Protein AF-A0A6I3GUX5-F1 (afdb_monomer_lite)

pLDDT: mean 82.72, std 12.63, range [51.16, 96.06]

Structure (mmCIF, N/CA/C/O backbone):
data_AF-A0A6I3GUX5-F1
#
_entry.id   AF-A0A6I3GUX5-F1
#
loop_
_atom_site.group_PDB
_atom_site.id
_atom_site.type_symbol
_atom_site.label_atom_id
_atom_site.label_alt_id
_atom_site.label_comp_id
_atom_site.label_asym_id
_atom_site.label_entity_id
_atom_site.label_seq_id
_atom_site.pdbx_PDB_ins_code
_atom_site.Cartn_x
_atom_site.Cartn_y
_atom_site.Cartn_z
_atom_site.occupancy
_atom_site.B_iso_or_equiv
_atom_site.auth_seq_id
_atom_site.auth_comp_id
_atom_site.auth_asym_id
_atom_site.auth_atom_id
_atom_site.pdbx_PDB_model_num
ATOM 1 N N . MET A 1 1 ? 6.202 -10.682 -1.622 1.00 58.91 1 MET A N 1
ATOM 2 C CA . MET A 1 1 ? 6.926 -9.450 -2.022 1.00 58.91 1 MET A CA 1
ATOM 3 C C . MET A 1 1 ? 8.313 -9.731 -2.604 1.00 58.91 1 MET A C 1
ATOM 5 O O . MET A 1 1 ? 8.591 -9.225 -3.677 1.00 58.91 1 MET A O 1
ATOM 9 N N . VAL A 1 2 ? 9.153 -10.583 -1.995 1.00 69.12 2 VAL A N 1
ATOM 10 C CA . VAL A 1 2 ? 10.513 -10.893 -2.505 1.00 69.12 2 VAL A CA 1
ATOM 11 C C . VAL A 1 2 ? 10.530 -11.467 -3.938 1.00 69.12 2 VAL A C 1
ATOM 13 O O . VAL A 1 2 ? 11.385 -11.113 -4.742 1.00 69.12 2 VAL A O 1
ATOM 16 N N . TRP A 1 3 ? 9.545 -12.295 -4.297 1.00 70.94 3 TRP A N 1
ATOM 17 C CA . TRP A 1 3 ? 9.431 -12.903 -5.631 1.00 70.94 3 TRP A CA 1
ATOM 18 C C . TRP A 1 3 ? 9.281 -11.888 -6.780 1.00 70.94 3 TRP A C 1
ATOM 20 O O . TRP A 1 3 ? 9.813 -12.122 -7.861 1.00 70.94 3 TRP A O 1
ATOM 30 N N . ILE A 1 4 ? 8.651 -10.729 -6.545 1.00 77.44 4 ILE A N 1
ATOM 31 C CA . ILE A 1 4 ? 8.514 -9.674 -7.566 1.00 77.44 4 ILE A CA 1
ATOM 32 C C . ILE A 1 4 ? 9.884 -9.154 -8.005 1.00 77.44 4 ILE A C 1
ATOM 34 O O . ILE A 1 4 ? 10.102 -8.952 -9.196 1.00 77.44 4 ILE A O 1
ATOM 38 N N . TYR A 1 5 ? 10.832 -9.007 -7.076 1.00 76.06 5 TYR A N 1
ATOM 39 C CA . TYR A 1 5 ? 12.184 -8.570 -7.420 1.00 76.06 5 TYR A CA 1
ATOM 40 C C . TYR A 1 5 ? 12.900 -9.594 -8.299 1.00 76.06 5 TYR A C 1
ATOM 42 O O . TYR A 1 5 ? 13.541 -9.209 -9.271 1.00 76.06 5 TYR A O 1
ATOM 50 N N . PHE A 1 6 ? 12.734 -10.889 -8.018 1.00 81.50 6 PHE A N 1
ATOM 51 C CA . PHE A 1 6 ? 13.290 -11.951 -8.857 1.00 81.50 6 PHE A CA 1
ATOM 52 C C . PHE A 1 6 ? 12.669 -11.973 -10.258 1.00 81.50 6 PHE A C 1
ATOM 54 O O . PHE A 1 6 ? 13.396 -12.140 -11.234 1.00 81.50 6 PHE A O 1
ATOM 61 N N . VAL A 1 7 ? 11.356 -11.749 -10.378 1.00 82.31 7 VAL A N 1
ATOM 62 C CA . VAL A 1 7 ? 10.666 -11.674 -11.677 1.00 82.31 7 VAL A CA 1
ATOM 63 C C . VAL A 1 7 ? 11.137 -10.466 -12.483 1.00 82.31 7 VAL A C 1
ATOM 65 O O . VAL A 1 7 ? 11.490 -10.609 -13.652 1.00 82.31 7 VAL A O 1
ATOM 68 N N . VAL A 1 8 ? 11.204 -9.285 -11.863 1.00 81.62 8 VAL A N 1
ATOM 69 C CA . VAL A 1 8 ? 11.698 -8.066 -12.521 1.00 81.62 8 VAL A CA 1
ATOM 70 C C . VAL A 1 8 ? 13.159 -8.237 -12.936 1.00 81.62 8 VAL A C 1
ATOM 72 O O . VAL A 1 8 ? 13.514 -7.921 -14.069 1.00 81.62 8 VAL A O 1
ATOM 75 N N . PHE A 1 9 ? 14.001 -8.797 -12.067 1.00 83.00 9 PHE A N 1
ATOM 76 C CA . PHE A 1 9 ? 15.407 -9.051 -12.372 1.00 83.00 9 PHE A CA 1
ATOM 77 C C . PHE A 1 9 ? 15.576 -10.045 -13.528 1.00 83.00 9 PHE A C 1
ATOM 79 O O . PHE A 1 9 ? 16.356 -9.795 -14.447 1.00 83.00 9 PHE A O 1
ATOM 86 N N . ALA A 1 10 ? 14.797 -11.130 -13.541 1.00 84.56 10 ALA A N 1
ATOM 87 C CA . ALA A 1 10 ? 14.783 -12.087 -14.643 1.00 84.56 10 ALA A CA 1
ATOM 88 C C . ALA A 1 10 ? 14.338 -11.433 -15.962 1.00 84.56 10 ALA A C 1
ATOM 90 O O . ALA A 1 10 ? 14.980 -11.643 -16.988 1.00 84.56 10 ALA A O 1
ATOM 91 N N . LEU A 1 11 ? 13.300 -10.589 -15.945 1.00 83.38 11 LEU A N 1
ATOM 92 C CA . LEU A 1 11 ? 12.846 -9.852 -17.130 1.00 83.38 11 LEU A CA 1
ATOM 93 C C . LEU A 1 11 ? 13.907 -8.877 -17.652 1.00 83.38 11 LEU A C 1
ATOM 95 O O . LEU A 1 11 ? 14.122 -8.803 -18.862 1.00 83.38 11 LEU A O 1
ATOM 99 N N . VAL A 1 12 ? 14.609 -8.172 -16.761 1.00 83.75 12 VAL A N 1
ATOM 100 C CA . VAL A 1 12 ? 15.723 -7.289 -17.139 1.00 83.75 12 VAL A CA 1
ATOM 101 C C . VAL A 1 12 ? 16.854 -8.095 -17.774 1.00 83.75 12 VAL A C 1
ATOM 103 O O . VAL A 1 12 ? 17.345 -7.719 -18.838 1.00 83.75 12 VAL A O 1
ATOM 106 N N . LEU A 1 13 ? 17.234 -9.230 -17.179 1.00 83.62 13 LEU A N 1
ATOM 107 C CA . LEU A 1 13 ? 18.257 -10.110 -17.746 1.00 83.62 13 LEU A CA 1
ATOM 108 C C . LEU A 1 13 ? 17.850 -10.639 -19.123 1.00 83.62 13 LEU A C 1
ATOM 110 O O . LEU A 1 13 ? 18.649 -10.573 -20.052 1.00 83.62 13 LEU A O 1
ATOM 114 N N . VAL A 1 14 ? 16.607 -11.092 -19.292 1.00 84.00 14 VAL A N 1
ATOM 115 C CA . VAL A 1 14 ? 16.080 -11.542 -20.591 1.00 84.00 14 VAL A CA 1
ATOM 116 C C . VAL A 1 14 ? 16.102 -10.398 -21.612 1.00 84.00 14 VAL A C 1
ATOM 118 O O . VAL A 1 14 ? 16.568 -10.583 -22.738 1.00 84.00 14 VAL A O 1
ATOM 121 N N . GLY A 1 15 ? 15.683 -9.191 -21.230 1.00 76.62 15 GLY A N 1
ATOM 122 C CA . GLY A 1 15 ? 15.727 -8.013 -22.099 1.00 76.62 15 GLY A CA 1
ATOM 123 C C . GLY A 1 15 ? 17.150 -7.648 -22.545 1.00 76.62 15 GLY A C 1
ATOM 124 O O . GLY A 1 15 ? 17.400 -7.413 -23.730 1.00 76.62 15 GLY A O 1
ATOM 125 N N . VAL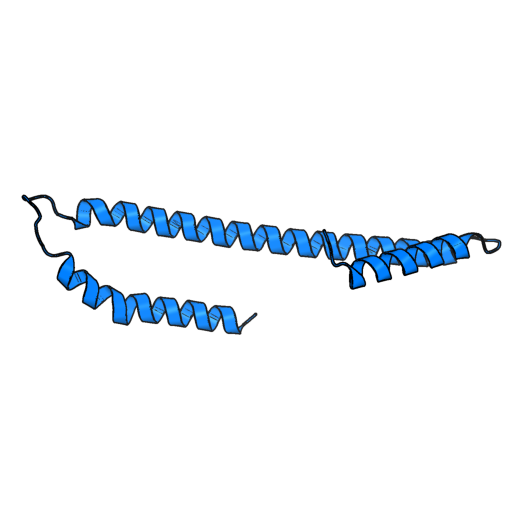 A 1 16 ? 18.109 -7.651 -21.617 1.00 80.00 16 VAL A N 1
ATOM 126 C CA . VAL A 1 16 ? 19.504 -7.273 -21.893 1.00 80.00 16 VAL A CA 1
ATOM 127 C C . VAL A 1 16 ? 20.256 -8.363 -22.661 1.00 80.00 16 VAL A C 1
ATOM 129 O O . VAL A 1 16 ? 20.980 -8.036 -23.601 1.00 80.00 16 VAL A O 1
ATOM 132 N N . PHE A 1 17 ? 20.090 -9.638 -22.302 1.00 78.75 17 PHE A N 1
ATOM 133 C CA . PHE A 1 17 ? 20.863 -10.739 -22.890 1.00 78.75 17 PHE A CA 1
ATOM 134 C C . PHE A 1 17 ? 20.216 -11.378 -24.118 1.00 78.75 17 PHE A C 1
ATOM 136 O O . PHE A 1 17 ? 20.935 -11.776 -25.030 1.00 78.75 17 PHE A O 1
ATOM 143 N N . LEU A 1 18 ? 18.887 -11.504 -24.173 1.00 77.12 18 LEU A N 1
ATOM 144 C CA . LEU A 1 18 ? 18.208 -12.223 -25.262 1.00 77.12 18 LEU A CA 1
ATOM 145 C C . LEU A 1 18 ? 17.589 -11.287 -26.298 1.00 77.12 18 LEU A C 1
ATOM 147 O O . LEU A 1 18 ? 17.597 -11.611 -27.489 1.00 77.12 18 LEU A O 1
ATOM 151 N N . VAL A 1 19 ? 17.052 -10.144 -25.863 1.00 73.75 19 VAL A N 1
ATOM 152 C CA . VAL A 1 19 ? 16.346 -9.212 -26.754 1.00 73.75 19 VAL A CA 1
ATOM 153 C C . VAL A 1 19 ? 17.332 -8.241 -27.400 1.00 73.75 19 VAL A C 1
ATOM 155 O O . VAL A 1 19 ? 17.456 -8.233 -28.625 1.00 73.75 19 VAL A O 1
ATOM 158 N N . ARG A 1 20 ? 18.113 -7.491 -26.609 1.00 71.38 20 ARG A N 1
ATOM 159 C CA . ARG A 1 20 ? 19.049 -6.461 -27.104 1.00 71.38 20 ARG A CA 1
ATOM 160 C C . ARG A 1 20 ? 19.967 -6.914 -28.257 1.00 71.38 20 ARG A C 1
ATOM 162 O O . ARG A 1 20 ? 20.023 -6.185 -29.247 1.00 71.38 20 ARG A O 1
ATOM 169 N N . PRO A 1 21 ? 20.659 -8.073 -28.208 1.00 70.31 21 PRO A N 1
ATOM 170 C CA . PRO A 1 21 ? 21.534 -8.492 -29.308 1.00 70.31 21 PRO A CA 1
ATOM 171 C C . PRO A 1 21 ? 20.786 -8.984 -30.556 1.00 70.31 21 PRO A C 1
ATOM 173 O O . PRO A 1 21 ? 21.382 -9.042 -31.633 1.00 70.31 21 PRO A O 1
ATOM 176 N N . ARG A 1 22 ? 19.500 -9.348 -30.443 1.00 68.38 22 ARG A N 1
ATOM 177 C CA . ARG A 1 22 ? 18.673 -9.714 -31.602 1.00 68.38 22 ARG A CA 1
ATOM 178 C C . ARG A 1 22 ? 18.123 -8.483 -32.307 1.00 68.38 22 ARG A C 1
ATOM 180 O O . ARG A 1 22 ? 18.237 -8.402 -33.526 1.00 68.38 22 ARG A O 1
ATOM 187 N N . VAL A 1 23 ? 17.603 -7.508 -31.559 1.00 64.94 23 VAL A N 1
ATOM 188 C CA . VAL A 1 23 ? 17.029 -6.303 -32.177 1.00 64.94 23 VAL A CA 1
ATOM 189 C C . VAL A 1 23 ? 18.115 -5.357 -32.699 1.00 64.94 23 VAL A C 1
ATOM 191 O O . VAL A 1 23 ? 17.927 -4.727 -33.734 1.00 64.94 23 VAL A O 1
ATOM 194 N N . SER A 1 24 ? 19.304 -5.315 -32.079 1.00 61.50 24 SER A N 1
ATOM 195 C CA . SER A 1 24 ? 20.421 -4.490 -32.575 1.00 61.50 24 SER A CA 1
ATOM 196 C C . SER A 1 24 ? 20.898 -4.870 -33.983 1.00 61.50 24 SER A C 1
ATOM 198 O O . SER A 1 24 ? 21.435 -4.025 -34.694 1.00 61.50 24 SER A O 1
ATOM 200 N N . LYS A 1 25 ? 20.678 -6.118 -34.425 1.00 61.75 25 LYS A N 1
ATOM 201 C CA . LYS A 1 25 ? 20.960 -6.535 -35.808 1.00 61.75 25 LYS A CA 1
ATOM 202 C C . LYS A 1 25 ? 19.961 -5.958 -36.815 1.00 61.75 25 LYS A C 1
ATOM 204 O O . LYS A 1 25 ? 20.341 -5.753 -37.960 1.00 61.75 25 LYS A O 1
ATOM 209 N N . GLN A 1 26 ? 18.724 -5.679 -36.399 1.00 58.34 26 GLN A N 1
ATOM 210 C CA . GLN A 1 26 ? 17.683 -5.092 -37.252 1.00 58.34 26 GLN A CA 1
ATOM 211 C C . GLN A 1 26 ? 17.775 -3.557 -37.337 1.00 58.34 26 GLN A C 1
ATOM 213 O O . GLN A 1 26 ? 17.355 -2.990 -38.339 1.00 58.34 26 GLN A O 1
ATOM 218 N N . TYR A 1 27 ? 18.366 -2.885 -36.341 1.00 52.78 27 TYR A N 1
ATOM 219 C CA . TYR A 1 27 ? 18.477 -1.415 -36.298 1.00 52.78 27 TYR A CA 1
ATOM 220 C C . TYR A 1 27 ? 19.679 -0.818 -37.041 1.00 52.78 27 TYR A C 1
ATOM 222 O O . TYR A 1 27 ? 19.730 0.393 -37.228 1.00 52.78 27 TYR A O 1
ATOM 230 N N . LYS A 1 28 ? 20.613 -1.646 -37.526 1.00 55.09 28 LYS A N 1
ATOM 231 C CA . LYS A 1 28 ? 21.757 -1.197 -38.343 1.00 55.09 28 LYS A CA 1
ATOM 232 C C . LYS A 1 28 ? 21.395 -0.811 -39.788 1.00 55.09 28 LYS A C 1
ATOM 234 O O . LYS A 1 28 ? 22.294 -0.515 -40.571 1.00 55.09 28 LYS A O 1
ATOM 239 N N . GLY A 1 29 ? 20.116 -0.859 -40.165 1.00 57.00 29 GLY A N 1
ATOM 240 C CA . GLY A 1 29 ? 19.654 -0.454 -41.491 1.00 57.00 29 GLY A CA 1
ATOM 241 C C . GLY A 1 29 ? 19.518 1.063 -41.601 1.00 57.00 29 GLY A C 1
ATOM 242 O O . GLY A 1 29 ? 18.690 1.657 -40.912 1.00 57.00 29 GLY A O 1
ATOM 243 N N . ASP A 1 30 ? 20.308 1.678 -42.480 1.00 53.62 30 ASP A N 1
ATOM 244 C CA . ASP A 1 30 ? 20.122 3.070 -42.900 1.00 53.62 30 ASP A CA 1
ATOM 245 C C . ASP A 1 30 ? 18.807 3.187 -43.687 1.00 53.62 30 ASP A C 1
ATOM 247 O O . ASP A 1 30 ? 18.645 2.569 -44.741 1.00 53.62 30 ASP A O 1
ATOM 251 N N . PHE A 1 31 ? 17.869 3.999 -43.203 1.00 54.66 31 PHE A N 1
ATOM 252 C CA . PHE A 1 31 ? 16.715 4.438 -43.987 1.00 54.66 31 PHE A CA 1
ATOM 253 C C . PHE A 1 31 ? 17.017 5.849 -44.501 1.00 54.66 31 PHE A C 1
ATOM 255 O O . PHE A 1 31 ? 17.025 6.807 -43.732 1.00 54.66 31 PHE A O 1
ATOM 262 N N . GLN A 1 32 ? 17.314 5.976 -45.800 1.00 56.03 32 GLN A N 1
ATOM 263 C CA . GLN A 1 32 ? 17.572 7.264 -46.472 1.00 56.03 32 GLN A CA 1
ATOM 264 C C . GLN A 1 32 ? 18.639 8.157 -45.789 1.00 56.03 32 GLN A C 1
ATOM 266 O O . GLN A 1 32 ? 18.501 9.376 -45.745 1.00 56.03 32 GLN A O 1
ATOM 271 N N . GLY A 1 33 ? 19.715 7.570 -45.251 1.00 56.66 33 GLY A N 1
ATOM 272 C CA . GLY A 1 33 ? 20.836 8.321 -44.661 1.00 56.66 33 GLY A CA 1
A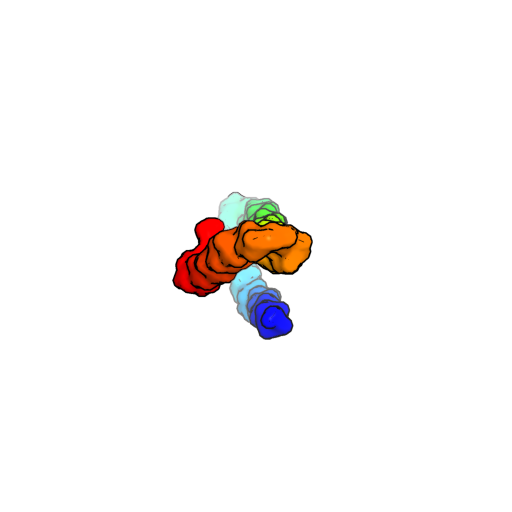TOM 273 C C . GLY A 1 33 ? 20.560 8.938 -43.284 1.00 56.66 33 GLY A C 1
ATOM 274 O O . GLY A 1 33 ? 21.415 9.645 -42.746 1.00 56.66 33 GLY A O 1
ATOM 275 N N . ILE A 1 34 ? 19.394 8.662 -42.692 1.00 59.84 34 ILE A N 1
ATOM 276 C CA . ILE A 1 34 ? 19.090 8.993 -41.301 1.00 59.84 34 ILE A CA 1
ATOM 277 C C . ILE A 1 34 ? 19.239 7.718 -40.475 1.00 59.84 34 ILE A C 1
ATOM 279 O O . ILE A 1 34 ? 18.490 6.751 -40.634 1.00 59.84 34 ILE A O 1
ATOM 283 N N . LYS A 1 35 ? 20.188 7.739 -39.536 1.00 63.84 35 LYS A N 1
ATOM 284 C CA . LYS A 1 35 ? 20.362 6.657 -38.566 1.00 63.84 35 LYS A CA 1
ATOM 285 C C . LYS A 1 35 ? 19.111 6.566 -37.698 1.00 63.84 35 LYS A C 1
ATOM 287 O O . LYS A 1 35 ? 18.879 7.427 -36.853 1.00 63.84 35 LYS A O 1
ATOM 292 N N . VAL A 1 36 ? 18.335 5.498 -37.866 1.00 65.44 36 VAL A N 1
ATOM 293 C CA . VAL A 1 36 ? 17.128 5.199 -37.070 1.00 65.44 36 VAL A CA 1
ATOM 294 C C . VAL A 1 36 ? 17.431 5.215 -35.561 1.00 65.44 36 VAL A C 1
ATOM 296 O O . VAL A 1 36 ? 16.607 5.638 -34.752 1.00 65.44 36 VAL A O 1
ATOM 299 N N . GLU A 1 37 ? 18.658 4.854 -35.180 1.00 66.00 37 GLU A N 1
ATOM 300 C CA . GLU A 1 37 ? 19.180 4.913 -33.808 1.00 66.00 37 GLU A CA 1
ATOM 301 C C . GLU A 1 37 ? 19.174 6.329 -33.204 1.00 66.00 37 GLU A C 1
ATOM 303 O O . GLU A 1 37 ? 18.967 6.471 -31.998 1.00 66.00 37 GLU A O 1
ATOM 308 N N . ALA A 1 38 ? 19.337 7.375 -34.022 1.00 68.25 38 ALA A N 1
ATOM 309 C CA . ALA A 1 38 ? 19.315 8.765 -33.564 1.00 68.25 38 ALA A CA 1
ATOM 310 C C . ALA A 1 38 ? 17.906 9.231 -33.154 1.00 68.25 38 ALA A C 1
ATOM 312 O O . ALA A 1 38 ? 17.778 10.119 -32.315 1.00 68.25 38 ALA A O 1
ATOM 313 N N . ILE A 1 39 ? 16.855 8.610 -33.703 1.00 75.25 39 ILE A N 1
ATOM 314 C CA . ILE A 1 39 ? 15.455 8.913 -33.367 1.00 75.25 39 ILE A CA 1
ATOM 315 C C . ILE A 1 39 ? 14.958 7.990 -32.248 1.00 75.25 39 ILE A C 1
ATOM 317 O O . ILE A 1 39 ? 14.304 8.444 -31.310 1.00 75.25 39 ILE A O 1
ATOM 321 N N . LEU A 1 40 ? 15.290 6.696 -32.306 1.00 77.00 40 LEU A N 1
ATOM 322 C CA . LEU A 1 40 ? 14.820 5.725 -31.314 1.00 77.00 40 LEU A CA 1
ATOM 323 C C . LEU A 1 40 ? 15.489 5.883 -29.946 1.00 77.00 40 LEU A C 1
ATOM 325 O O . LEU A 1 40 ? 14.834 5.655 -28.930 1.00 77.00 40 LEU A O 1
ATOM 329 N N . GLY A 1 41 ? 16.769 6.265 -29.901 1.00 78.38 41 GLY A N 1
ATOM 330 C CA . GLY A 1 41 ? 17.512 6.416 -28.646 1.00 78.38 41 GLY A CA 1
ATOM 331 C C . GLY A 1 41 ? 16.796 7.325 -27.636 1.00 78.38 41 GLY A C 1
ATOM 332 O O . GLY A 1 41 ? 16.492 6.863 -26.534 1.00 78.38 41 GLY A O 1
ATOM 333 N N . PRO A 1 42 ? 16.454 8.573 -28.011 1.00 85.62 42 PRO A N 1
ATOM 334 C CA . PRO A 1 42 ? 15.710 9.493 -27.148 1.00 85.62 42 PRO A CA 1
ATOM 335 C C . PRO A 1 42 ? 14.306 9.006 -26.745 1.00 85.62 42 PRO A C 1
ATOM 337 O O . PRO A 1 42 ? 13.865 9.245 -25.624 1.00 85.62 42 PRO A O 1
ATOM 340 N N . ILE A 1 43 ? 13.589 8.306 -27.629 1.00 84.50 43 ILE A N 1
ATOM 341 C CA . ILE A 1 43 ? 12.235 7.798 -27.333 1.00 84.50 43 ILE A CA 1
ATOM 342 C C . ILE A 1 43 ? 12.294 6.679 -26.286 1.00 84.50 43 ILE A C 1
ATOM 344 O O . ILE A 1 43 ? 11.483 6.637 -25.356 1.00 84.50 43 ILE A O 1
ATOM 348 N N . ILE A 1 44 ? 13.274 5.781 -26.413 1.00 80.25 44 ILE A N 1
ATOM 349 C CA . ILE A 1 44 ? 13.472 4.677 -25.471 1.00 80.25 44 ILE A CA 1
ATOM 350 C C . ILE A 1 44 ? 13.842 5.221 -24.091 1.00 80.25 44 ILE A C 1
ATOM 352 O O . ILE A 1 44 ? 13.269 4.779 -23.096 1.00 80.25 44 ILE A O 1
ATOM 356 N N . THR A 1 45 ? 14.754 6.196 -24.010 1.00 82.19 45 THR A N 1
ATOM 357 C CA . THR A 1 45 ? 15.128 6.792 -22.719 1.00 82.19 45 THR A CA 1
ATOM 358 C C . THR A 1 45 ? 13.935 7.476 -22.058 1.00 82.19 45 THR A C 1
ATOM 360 O O . THR A 1 45 ? 13.670 7.205 -20.888 1.00 82.19 45 THR A O 1
ATOM 363 N N . LEU A 1 46 ? 13.156 8.271 -22.802 1.00 87.38 46 LEU A N 1
ATOM 364 C CA . LEU A 1 46 ? 11.925 8.892 -22.297 1.00 87.38 46 LEU A CA 1
ATOM 365 C C . LEU A 1 46 ? 10.917 7.858 -21.786 1.00 87.38 46 LEU A C 1
ATOM 367 O O . LEU A 1 46 ? 10.349 8.033 -20.711 1.00 87.38 46 LEU A O 1
ATOM 371 N N . THR A 1 47 ? 10.734 6.754 -22.511 1.00 87.12 47 THR A N 1
ATOM 372 C CA . THR A 1 47 ? 9.811 5.684 -22.104 1.00 87.12 47 THR A CA 1
ATOM 373 C C . THR A 1 47 ? 10.262 5.016 -20.806 1.00 87.12 47 THR A C 1
ATOM 375 O O . THR A 1 47 ? 9.444 4.781 -19.917 1.00 87.12 47 THR A O 1
ATOM 378 N N . VAL A 1 48 ? 11.564 4.754 -20.654 1.00 88.94 48 VAL A N 1
ATOM 379 C CA . VAL A 1 48 ? 12.126 4.202 -19.410 1.00 88.94 48 VAL A CA 1
ATOM 380 C C . VAL A 1 48 ? 11.936 5.176 -18.246 1.00 88.94 48 VAL A C 1
ATOM 382 O O . VAL A 1 48 ? 11.530 4.750 -17.165 1.00 88.94 48 VAL A O 1
ATOM 385 N N . PHE A 1 49 ? 12.164 6.475 -18.459 1.00 89.69 49 PHE A N 1
ATOM 386 C CA . PHE A 1 49 ? 11.922 7.494 -17.435 1.00 89.69 49 PHE A CA 1
ATOM 387 C C . PHE A 1 49 ? 10.451 7.558 -17.017 1.00 89.69 49 PHE A C 1
ATOM 389 O O . PHE A 1 49 ? 10.159 7.557 -15.822 1.00 89.69 49 PHE A O 1
ATOM 396 N N . LEU A 1 50 ? 9.521 7.554 -17.975 1.00 91.88 50 LEU A N 1
ATOM 397 C CA . LEU A 1 50 ? 8.086 7.527 -17.684 1.00 91.88 50 LEU A CA 1
ATOM 398 C C . LEU A 1 50 ? 7.696 6.267 -16.907 1.00 91.88 50 LEU A C 1
ATOM 400 O O . LEU A 1 50 ? 7.009 6.366 -15.892 1.00 91.88 50 LEU A O 1
ATOM 404 N N . GLY A 1 51 ? 8.186 5.096 -17.322 1.00 90.31 51 GLY A N 1
ATOM 405 C CA . GLY A 1 51 ? 7.957 3.841 -16.606 1.00 90.31 51 GLY A CA 1
ATOM 406 C C . GLY A 1 51 ? 8.466 3.889 -15.163 1.00 90.31 51 GLY A C 1
ATOM 407 O O . GLY A 1 51 ? 7.750 3.497 -14.243 1.00 90.31 51 GLY A O 1
ATOM 408 N N . ALA A 1 52 ? 9.666 4.435 -14.944 1.00 86.12 52 ALA A N 1
ATOM 409 C CA . ALA A 1 52 ? 10.229 4.601 -13.606 1.00 86.12 52 ALA A CA 1
ATOM 410 C C . ALA A 1 52 ? 9.368 5.521 -12.723 1.00 86.12 52 ALA A C 1
ATOM 412 O O . ALA A 1 52 ? 9.111 5.193 -11.563 1.00 86.12 52 ALA A O 1
ATOM 413 N N . ILE A 1 53 ? 8.878 6.638 -13.271 1.00 91.50 53 ILE A N 1
ATOM 414 C CA . ILE A 1 53 ? 7.997 7.569 -12.551 1.00 91.50 53 ILE A CA 1
ATOM 415 C C . ILE A 1 53 ? 6.6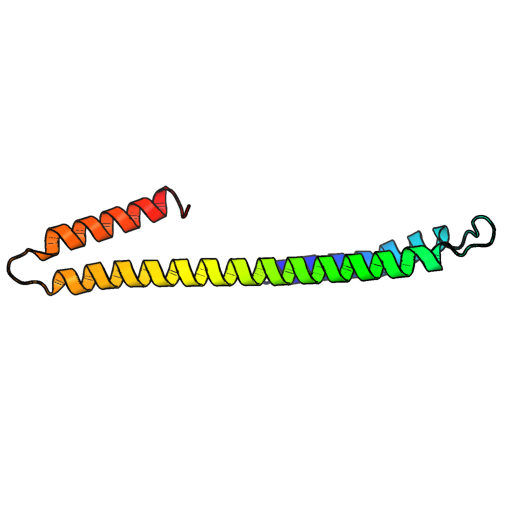73 6.893 -12.184 1.00 91.50 53 ILE A C 1
ATOM 417 O O . ILE A 1 53 ? 6.238 7.006 -11.040 1.00 91.50 53 ILE A O 1
ATOM 421 N N . VAL A 1 54 ? 6.055 6.158 -13.111 1.00 95.31 54 VAL A N 1
ATOM 422 C CA . VAL A 1 54 ? 4.787 5.453 -12.860 1.00 95.31 54 VAL A CA 1
ATOM 423 C C . VAL A 1 54 ? 4.945 4.415 -11.749 1.00 95.31 54 VAL A C 1
ATOM 425 O O . VAL A 1 54 ? 4.119 4.369 -10.842 1.00 95.31 54 VAL A O 1
ATOM 428 N N . ILE A 1 55 ? 6.029 3.632 -11.765 1.00 90.44 55 ILE A N 1
ATOM 429 C CA . ILE A 1 55 ? 6.316 2.641 -10.712 1.00 90.44 55 ILE A CA 1
ATOM 430 C C . ILE A 1 55 ? 6.558 3.327 -9.359 1.00 90.44 55 ILE A C 1
ATOM 432 O O . ILE A 1 55 ? 6.095 2.858 -8.313 1.00 90.44 55 ILE A O 1
ATOM 436 N N . ALA A 1 56 ? 7.275 4.453 -9.353 1.00 89.94 56 ALA A N 1
ATOM 437 C CA . ALA A 1 56 ? 7.490 5.222 -8.132 1.00 89.94 56 ALA A CA 1
ATOM 438 C C . ALA A 1 56 ? 6.162 5.758 -7.570 1.00 89.94 56 ALA A C 1
ATOM 440 O O . ALA A 1 56 ? 5.888 5.601 -6.378 1.00 89.94 56 ALA A O 1
ATOM 441 N N . GLN A 1 57 ? 5.307 6.322 -8.428 1.00 92.12 57 GLN A N 1
ATOM 442 C CA . GLN A 1 57 ? 3.988 6.822 -8.041 1.00 92.12 57 GLN A CA 1
ATOM 443 C C . GLN A 1 57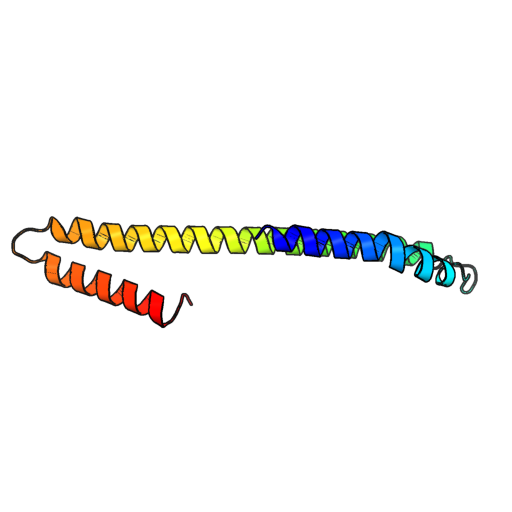 ? 3.077 5.703 -7.537 1.00 92.12 57 GLN A C 1
ATOM 445 O O . GLN A 1 57 ? 2.477 5.855 -6.476 1.00 92.12 57 GLN A O 1
ATOM 450 N N . SER A 1 58 ? 3.012 4.556 -8.221 1.00 90.75 58 SER A N 1
ATOM 451 C CA . SER A 1 58 ? 2.181 3.430 -7.781 1.00 90.75 58 SER A CA 1
ATOM 452 C C . SER A 1 58 ? 2.601 2.923 -6.401 1.00 90.75 58 SER A C 1
ATOM 454 O O . SER A 1 58 ? 1.754 2.615 -5.564 1.00 90.75 58 SER A O 1
ATOM 456 N N . THR A 1 59 ? 3.909 2.891 -6.137 1.00 89.75 59 THR A N 1
ATOM 457 C CA . THR A 1 59 ? 4.454 2.490 -4.834 1.00 89.75 59 THR A CA 1
ATOM 458 C C . THR A 1 59 ? 4.064 3.482 -3.738 1.00 89.75 59 THR A C 1
ATOM 460 O O . THR A 1 59 ? 3.636 3.067 -2.662 1.00 89.75 59 THR A O 1
ATOM 463 N N . GLN A 1 60 ? 4.156 4.788 -4.005 1.00 91.06 60 GLN A N 1
ATOM 464 C CA . GLN A 1 60 ? 3.740 5.820 -3.050 1.00 91.06 60 GLN A CA 1
ATOM 465 C C . GLN A 1 60 ? 2.239 5.758 -2.758 1.00 91.06 60 GLN A C 1
ATOM 467 O O . GLN A 1 60 ? 1.837 5.846 -1.599 1.00 91.06 60 GLN A O 1
ATOM 472 N N . THR A 1 61 ? 1.411 5.571 -3.787 1.00 91.69 61 THR A N 1
ATOM 473 C CA . THR A 1 61 ? -0.042 5.430 -3.627 1.00 91.69 61 THR A CA 1
ATOM 474 C C . THR A 1 61 ? -0.380 4.207 -2.778 1.00 91.69 61 THR A C 1
ATOM 476 O O . THR A 1 61 ? -1.160 4.320 -1.837 1.00 91.69 61 THR A O 1
ATOM 479 N N . PHE A 1 62 ? 0.277 3.070 -3.027 1.00 88.62 62 PHE A N 1
ATOM 480 C CA . PHE A 1 62 ? 0.102 1.860 -2.220 1.00 88.62 62 PHE A CA 1
ATOM 481 C C . PHE A 1 62 ? 0.507 2.064 -0.752 1.00 88.62 62 PHE A C 1
ATOM 483 O O . PHE A 1 62 ? -0.202 1.641 0.161 1.00 88.62 62 PHE A O 1
ATOM 490 N N . GLN A 1 63 ? 1.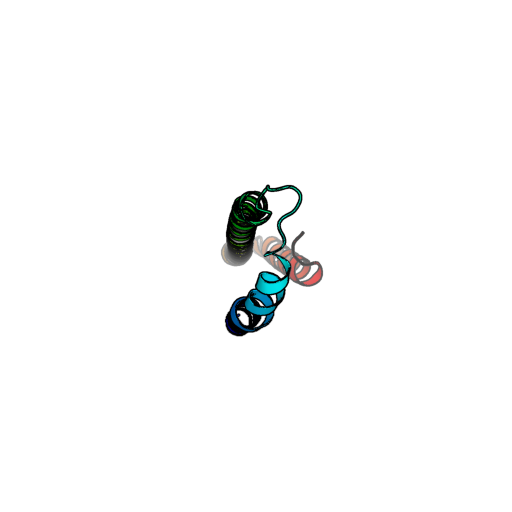630 2.741 -0.499 1.00 92.06 63 GLN A N 1
ATOM 491 C CA . GLN A 1 63 ? 2.070 3.049 0.865 1.00 92.06 63 GLN A CA 1
ATOM 492 C C . GLN A 1 63 ? 1.085 3.967 1.594 1.00 92.06 63 GLN A C 1
ATOM 494 O O . GLN A 1 63 ? 0.765 3.713 2.755 1.00 92.06 63 GLN A O 1
ATOM 499 N N . ARG A 1 64 ? 0.571 5.000 0.916 1.00 91.62 64 ARG A N 1
ATOM 500 C CA . ARG A 1 64 ? -0.433 5.915 1.480 1.00 91.62 64 ARG A CA 1
ATOM 501 C C . ARG A 1 64 ? -1.742 5.200 1.795 1.00 91.62 64 ARG A C 1
ATOM 503 O O . ARG A 1 64 ? -2.257 5.388 2.891 1.00 91.62 64 ARG A O 1
ATOM 510 N N . ALA A 1 65 ? -2.226 4.352 0.887 1.00 89.69 65 ALA A N 1
ATOM 511 C CA . ALA A 1 65 ? -3.431 3.554 1.107 1.00 89.69 65 ALA A CA 1
ATOM 512 C C . ALA A 1 65 ? -3.283 2.650 2.343 1.00 89.69 65 ALA A C 1
ATOM 514 O O . ALA A 1 65 ? -4.126 2.678 3.235 1.00 89.69 65 ALA A O 1
ATOM 515 N N . ASN A 1 66 ? -2.155 1.942 2.473 1.00 90.19 66 ASN A N 1
ATOM 516 C CA . ASN A 1 66 ? -1.873 1.142 3.670 1.00 90.19 66 ASN A CA 1
ATOM 517 C C . ASN A 1 66 ? -1.801 1.987 4.947 1.00 90.19 66 ASN A C 1
ATOM 519 O O . ASN A 1 66 ? -2.295 1.574 5.996 1.00 90.19 66 ASN A O 1
ATOM 523 N N . GLN A 1 67 ? -1.176 3.164 4.887 1.00 94.38 67 GLN A N 1
ATOM 524 C CA . GLN A 1 67 ? -1.076 4.047 6.046 1.00 94.38 67 GLN A CA 1
ATOM 525 C C . GLN A 1 67 ? -2.452 4.555 6.490 1.00 94.38 67 GLN A C 1
ATOM 527 O O . GLN A 1 67 ? -2.734 4.557 7.687 1.00 94.38 67 GLN A O 1
ATOM 532 N N . GLN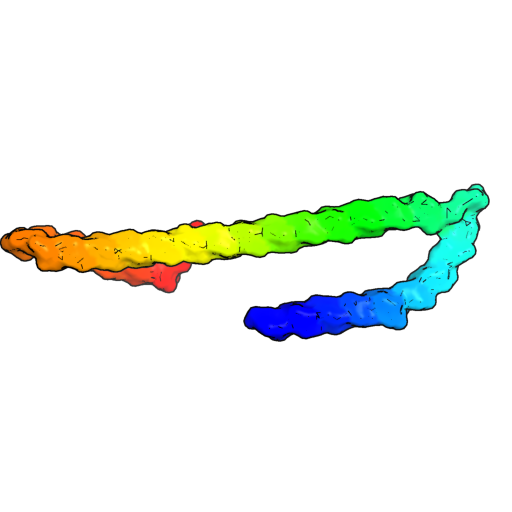 A 1 68 ? -3.309 4.948 5.546 1.00 91.56 68 GLN A N 1
ATOM 533 C CA . GLN A 1 68 ? -4.678 5.384 5.826 1.00 91.56 68 GLN A CA 1
ATOM 534 C C . GLN A 1 68 ? -5.532 4.240 6.374 1.00 91.56 68 GLN A C 1
ATOM 536 O O . GLN A 1 68 ? -6.186 4.421 7.400 1.00 91.56 68 GLN A O 1
ATOM 541 N N . SER A 1 69 ? -5.429 3.048 5.780 1.00 90.56 69 SER A N 1
ATOM 542 C CA . SER A 1 69 ? -6.107 1.849 6.277 1.00 90.56 69 SER A CA 1
ATOM 543 C C . SER A 1 69 ? -5.730 1.542 7.728 1.00 90.56 69 SER A C 1
ATOM 545 O O . SER A 1 69 ? -6.590 1.312 8.578 1.00 90.56 69 SER A O 1
ATOM 547 N N . ASN A 1 70 ? -4.435 1.593 8.051 1.00 91.44 70 ASN A N 1
ATOM 548 C CA . ASN A 1 70 ? -3.962 1.370 9.417 1.00 91.44 70 ASN A CA 1
ATOM 549 C C . ASN A 1 70 ? -4.404 2.476 10.385 1.00 91.44 70 ASN A C 1
ATOM 551 O O . ASN A 1 70 ? -4.719 2.189 11.540 1.00 91.44 70 ASN A O 1
ATOM 555 N N . ALA A 1 71 ? -4.420 3.734 9.935 1.00 94.81 71 ALA A N 1
ATOM 556 C CA . ALA A 1 71 ? -4.858 4.861 10.752 1.00 94.81 71 ALA A CA 1
ATOM 557 C C . ALA A 1 71 ? -6.339 4.740 11.132 1.00 94.81 71 ALA A C 1
ATOM 559 O O . ALA A 1 71 ? -6.693 4.953 12.291 1.00 94.81 71 ALA A O 1
ATOM 560 N N . GLU A 1 72 ? -7.193 4.341 10.190 1.00 91.88 72 GLU A N 1
ATOM 561 C CA . GLU A 1 72 ? -8.610 4.124 10.464 1.00 91.88 72 GLU A CA 1
ATOM 562 C C . GLU A 1 72 ? -8.848 2.907 11.356 1.00 91.88 72 GLU A C 1
ATOM 564 O O . GLU A 1 72 ? -9.579 3.012 12.340 1.00 91.88 72 GLU A O 1
ATOM 569 N N . ALA A 1 73 ? -8.182 1.780 11.088 1.00 92.38 73 ALA A N 1
ATOM 570 C CA . ALA A 1 73 ? -8.260 0.611 11.961 1.00 92.38 73 ALA A CA 1
ATOM 571 C C . ALA A 1 73 ? -7.864 0.970 13.407 1.00 92.38 73 ALA A C 1
ATOM 573 O O . ALA A 1 73 ? -8.537 0.575 14.363 1.00 92.38 73 ALA A O 1
ATOM 574 N N . GLY A 1 74 ? -6.814 1.784 13.565 1.00 95.06 74 GLY A N 1
ATOM 575 C CA . GLY A 1 74 ? -6.406 2.343 14.851 1.00 95.06 74 GLY A CA 1
ATOM 576 C C . GLY A 1 74 ? -7.470 3.255 15.472 1.00 95.06 74 GLY A C 1
ATOM 577 O O . GLY A 1 74 ? -7.753 3.134 16.664 1.00 95.06 74 GLY A O 1
ATOM 578 N N . ALA A 1 75 ? -8.103 4.124 14.681 1.00 95.00 75 ALA A N 1
ATOM 579 C CA . ALA A 1 75 ? -9.173 5.007 15.143 1.00 95.00 75 ALA A CA 1
ATOM 580 C C . ALA A 1 75 ? -10.404 4.223 15.633 1.00 95.00 75 ALA A C 1
ATOM 582 O O . ALA A 1 75 ? -10.899 4.495 16.726 1.00 95.00 75 ALA A O 1
ATOM 583 N N . VAL A 1 76 ? -10.850 3.206 14.889 1.00 95.31 76 VAL A N 1
ATOM 584 C CA . VAL A 1 76 ? -11.971 2.328 15.275 1.00 95.31 76 VAL A CA 1
ATOM 585 C C . VAL A 1 76 ? -11.637 1.552 16.549 1.00 95.31 76 VAL A C 1
ATOM 587 O O . VAL A 1 76 ? -12.455 1.468 17.469 1.00 95.31 76 VAL A O 1
ATOM 590 N N . GLN A 1 77 ? -10.410 1.032 16.658 1.00 96.06 77 GLN A N 1
ATOM 591 C CA . GLN A 1 77 ? -9.955 0.364 17.876 1.00 96.06 77 GLN A CA 1
ATOM 592 C C . GLN A 1 77 ? -9.949 1.322 19.077 1.00 96.06 77 GLN A C 1
ATOM 594 O O . GLN A 1 77 ? -10.362 0.940 20.176 1.00 96.06 77 GLN A O 1
ATOM 599 N N . GLN A 1 78 ? -9.488 2.558 18.882 1.00 95.69 78 GLN A N 1
ATOM 600 C CA . GLN A 1 78 ? -9.471 3.579 19.924 1.00 95.69 78 GLN A CA 1
ATOM 601 C C . GLN A 1 78 ? -10.895 3.975 20.333 1.00 95.69 78 GLN A C 1
ATOM 603 O O . GLN A 1 78 ? -11.165 4.089 21.525 1.00 95.69 78 GLN A O 1
ATOM 608 N N . MET A 1 79 ? -11.825 4.110 19.381 1.00 94.94 79 MET A N 1
ATOM 609 C CA . MET A 1 79 ? -13.244 4.358 19.661 1.00 94.94 79 MET A CA 1
ATOM 610 C C . MET A 1 79 ? -13.854 3.244 20.513 1.00 94.94 79 MET A C 1
ATOM 612 O O . MET A 1 79 ? -14.472 3.540 21.533 1.00 94.94 79 MET A O 1
ATOM 616 N N . TYR A 1 80 ? -13.613 1.976 20.168 1.00 96.06 80 TYR A N 1
ATOM 617 C CA . TYR A 1 80 ? -14.094 0.836 20.954 1.00 96.06 80 TYR A CA 1
ATOM 618 C C . TYR A 1 80 ? -13.541 0.835 22.391 1.00 96.06 80 TYR A C 1
ATOM 620 O O . TYR A 1 80 ? -14.281 0.604 23.354 1.00 96.06 80 TYR A O 1
ATOM 628 N N . LYS A 1 81 ? -12.239 1.110 22.551 1.00 94.88 81 LYS A N 1
ATOM 629 C CA . LYS A 1 81 ? -11.575 1.166 23.865 1.00 94.88 81 LYS A CA 1
ATOM 630 C C . LYS A 1 81 ? -12.061 2.343 24.706 1.00 94.88 81 LYS A C 1
ATOM 632 O O . LYS A 1 81 ? -12.367 2.160 25.877 1.00 94.88 81 LYS A O 1
ATOM 637 N N . ASN A 1 82 ? -12.162 3.529 24.112 1.00 95.12 82 ASN A N 1
ATOM 638 C CA . ASN A 1 82 ? -12.631 4.730 24.800 1.00 95.12 82 ASN A CA 1
ATOM 639 C C . ASN A 1 82 ? -14.108 4.605 25.185 1.00 95.12 82 ASN A C 1
ATOM 641 O O . ASN A 1 82 ? -14.491 5.027 26.271 1.00 95.12 82 ASN A O 1
ATOM 645 N N . ALA A 1 83 ? -14.925 3.975 24.337 1.00 93.56 83 ALA A N 1
ATOM 646 C CA . ALA A 1 83 ? -16.319 3.680 24.644 1.00 93.56 83 ALA A CA 1
ATOM 647 C C . ALA A 1 83 ? -16.457 2.799 25.897 1.00 93.56 83 ALA A C 1
ATOM 649 O O . ALA A 1 83 ? -17.346 3.041 26.705 1.00 93.56 83 ALA A O 1
ATOM 650 N N . ALA A 1 84 ? -15.536 1.854 26.116 1.00 91.50 84 ALA A N 1
ATOM 651 C CA . ALA A 1 84 ? -15.513 1.016 27.320 1.00 91.50 84 ALA A CA 1
ATOM 652 C C . ALA A 1 84 ? -15.325 1.814 28.624 1.00 91.50 84 ALA A C 1
ATOM 654 O O . ALA A 1 84 ? -15.658 1.324 29.698 1.00 91.50 84 ALA A O 1
ATOM 655 N N . MET A 1 85 ? -14.757 3.022 28.540 1.00 93.25 85 MET A N 1
ATOM 656 C CA . MET A 1 85 ? -14.477 3.876 29.696 1.00 93.25 85 MET A CA 1
ATOM 657 C C . MET A 1 85 ? -15.666 4.771 30.077 1.00 93.25 85 MET A C 1
ATOM 659 O O . MET A 1 85 ? -15.601 5.464 31.091 1.00 93.25 85 MET A O 1
ATOM 663 N N . LEU A 1 86 ? -16.740 4.801 29.275 1.00 91.88 86 LEU A N 1
ATOM 664 C CA . LEU A 1 86 ? -17.908 5.628 29.573 1.00 91.88 86 LEU A CA 1
ATOM 665 C C . LEU A 1 86 ? -18.741 5.016 30.716 1.00 91.88 86 LEU A C 1
ATOM 667 O O . LEU A 1 86 ? -19.028 3.819 30.686 1.00 91.88 86 LEU A O 1
ATOM 671 N N . PRO A 1 87 ? -19.200 5.834 31.681 1.00 86.38 87 PRO A N 1
ATOM 672 C CA . PRO A 1 87 ? -20.071 5.370 32.755 1.00 86.38 87 PRO A CA 1
ATOM 673 C C . PRO A 1 87 ? -21.476 5.010 32.247 1.00 86.38 87 PRO A C 1
ATOM 675 O O . PRO A 1 87 ? -21.913 5.464 31.180 1.00 86.38 87 PRO A O 1
ATOM 678 N N . ASP A 1 88 ? -22.177 4.217 33.061 1.00 84.06 88 ASP A N 1
ATOM 679 C CA . ASP A 1 88 ? -23.603 3.881 32.939 1.00 84.06 88 ASP A CA 1
ATOM 680 C C . ASP A 1 88 ? -23.985 3.100 31.671 1.00 84.06 88 ASP A C 1
ATOM 682 O O . ASP A 1 88 ? -25.076 3.269 31.131 1.00 84.06 88 ASP A O 1
ATOM 686 N N . GLY A 1 89 ? -23.073 2.277 31.139 1.00 81.69 89 GLY A N 1
ATOM 687 C CA . GLY A 1 89 ? -23.345 1.431 29.967 1.00 81.69 89 GLY A CA 1
ATOM 688 C C . GLY A 1 89 ? -23.534 2.200 28.653 1.00 81.69 89 GLY A C 1
ATOM 689 O O . GLY A 1 89 ? -23.714 1.598 27.599 1.00 81.69 89 GLY A O 1
ATOM 690 N N . ARG A 1 90 ? -23.409 3.535 28.665 1.00 86.69 90 ARG A N 1
ATOM 691 C CA . ARG A 1 90 ? -23.566 4.393 27.474 1.00 86.69 90 ARG A CA 1
ATOM 692 C C . ARG A 1 90 ? -22.557 4.072 26.365 1.00 86.69 90 ARG A C 1
ATOM 694 O O . ARG A 1 90 ? -22.768 4.437 25.211 1.00 86.69 90 ARG A O 1
ATOM 701 N N . GLY A 1 91 ? -21.467 3.394 26.718 1.00 90.56 91 GLY A N 1
ATOM 702 C CA . GLY A 1 91 ? -20.455 2.900 25.794 1.00 90.56 91 GLY A CA 1
ATOM 703 C C . GLY A 1 91 ? -20.890 1.717 24.928 1.00 90.56 91 GLY A C 1
ATOM 704 O O . GLY A 1 91 ? -20.343 1.563 23.838 1.00 90.56 91 GLY A O 1
ATOM 705 N N . GLU A 1 92 ? -21.870 0.908 25.350 1.00 93.12 92 GLU A N 1
ATOM 706 C CA . GLU A 1 92 ? -22.230 -0.340 24.651 1.00 93.12 92 GLU A CA 1
ATOM 707 C C . GLU A 1 92 ? -22.686 -0.090 23.213 1.00 93.12 92 GLU A C 1
ATOM 709 O O . GLU A 1 92 ? -22.241 -0.772 22.290 1.00 93.12 92 GLU A O 1
ATOM 714 N N . ALA A 1 93 ? -23.516 0.933 22.996 1.00 92.75 93 ALA A N 1
ATOM 715 C CA . ALA A 1 93 ? -23.984 1.287 21.658 1.00 92.75 93 ALA A CA 1
ATOM 716 C C . ALA A 1 93 ? -22.820 1.691 20.733 1.00 92.75 93 ALA A C 1
ATOM 718 O O . ALA A 1 93 ? -22.780 1.296 19.567 1.00 92.75 93 ALA A O 1
ATOM 719 N N . ILE A 1 94 ? -21.839 2.432 21.259 1.00 92.88 94 ILE A N 1
ATOM 720 C CA . ILE A 1 94 ? -20.662 2.882 20.501 1.00 92.88 94 ILE A CA 1
ATOM 721 C C . ILE A 1 94 ? -19.723 1.702 20.215 1.00 92.88 94 ILE A C 1
ATOM 723 O O . ILE A 1 94 ? -19.179 1.588 19.113 1.00 92.88 94 ILE A O 1
ATOM 727 N N . GLN A 1 95 ? -19.559 0.789 21.174 1.00 94.88 95 GLN A N 1
ATOM 728 C CA . GLN A 1 95 ? -18.792 -0.441 20.983 1.00 94.88 95 GLN A CA 1
ATOM 729 C C . GLN A 1 95 ? -19.415 -1.336 19.911 1.00 94.88 95 GLN A C 1
ATOM 731 O O . GLN A 1 95 ? -18.712 -1.773 18.998 1.00 94.88 95 GLN A O 1
ATOM 736 N N . ALA A 1 96 ? -20.729 -1.557 19.975 1.00 94.50 96 ALA A N 1
ATOM 737 C CA . ALA A 1 96 ? -21.460 -2.336 18.982 1.00 94.50 96 ALA A CA 1
ATOM 738 C C . ALA A 1 96 ? -21.349 -1.713 17.582 1.00 94.50 96 ALA A C 1
ATOM 740 O O . ALA A 1 96 ? -21.072 -2.427 16.616 1.00 94.50 96 ALA A O 1
ATOM 741 N N . ALA A 1 97 ? -21.481 -0.386 17.474 1.00 95.00 97 ALA A N 1
ATOM 742 C CA . ALA A 1 97 ? -21.303 0.334 16.215 1.00 95.00 97 ALA A CA 1
ATOM 743 C C . ALA A 1 97 ? -19.882 0.168 15.651 1.00 95.00 97 ALA A C 1
ATOM 745 O O . ALA A 1 97 ? -19.725 -0.130 14.469 1.00 95.00 97 ALA A O 1
ATOM 746 N N . SER A 1 98 ? -18.856 0.271 16.502 1.00 95.19 98 SER A N 1
ATOM 747 C CA . SER A 1 98 ? -17.449 0.092 16.107 1.00 95.19 98 SER A CA 1
ATOM 748 C C . SER A 1 98 ? -17.177 -1.321 15.574 1.00 95.19 98 SER A C 1
ATOM 750 O O . SER A 1 98 ? -16.496 -1.490 14.563 1.00 95.19 98 SER A O 1
ATOM 752 N N . VAL A 1 99 ? -17.747 -2.350 16.215 1.00 95.31 99 VAL A N 1
ATOM 753 C CA . VAL A 1 99 ? -17.641 -3.748 15.758 1.00 95.31 99 VAL A CA 1
ATOM 754 C C . VAL A 1 99 ? -18.397 -3.964 14.447 1.00 95.31 99 VAL A C 1
ATOM 756 O O . VAL A 1 99 ? -17.895 -4.652 13.558 1.00 95.31 99 VAL A O 1
ATOM 759 N N . CYS A 1 100 ? -19.592 -3.384 14.312 1.00 94.94 100 CYS A N 1
ATOM 760 C CA . CYS A 1 100 ? -20.393 -3.483 13.094 1.00 94.94 100 CYS A CA 1
ATOM 761 C C . CYS A 1 100 ? -19.666 -2.840 11.904 1.00 94.94 100 CYS A C 1
ATOM 763 O O . CYS A 1 100 ? -19.554 -3.457 10.846 1.00 94.94 100 CYS A O 1
ATOM 765 N N . TYR A 1 101 ? -19.081 -1.658 12.116 1.00 93.88 101 TYR A N 1
ATOM 766 C CA . TYR A 1 101 ? -18.250 -0.974 11.130 1.00 93.88 101 TYR A CA 1
ATOM 767 C C . TYR A 1 101 ? -17.042 -1.819 10.712 1.00 93.88 101 TYR A C 1
ATOM 769 O O . TYR A 1 101 ? -16.862 -2.094 9.529 1.00 93.88 101 TYR A O 1
ATOM 777 N N . ALA A 1 102 ? -16.261 -2.317 11.678 1.00 93.19 102 ALA A N 1
ATOM 778 C CA . ALA A 1 102 ? -15.089 -3.142 11.386 1.00 93.19 102 ALA A CA 1
ATOM 779 C C . ALA A 1 102 ? -15.449 -4.404 10.580 1.00 93.19 102 ALA A C 1
ATOM 781 O O . ALA A 1 102 ? -14.728 -4.783 9.659 1.00 93.19 102 ALA A O 1
ATOM 782 N N . ARG A 1 103 ? -16.585 -5.045 10.887 1.00 93.56 103 ARG A N 1
ATOM 783 C CA . ARG A 1 103 ? -17.084 -6.195 10.115 1.00 93.56 103 ARG A CA 1
ATOM 784 C C . ARG A 1 103 ? -17.514 -5.811 8.702 1.00 93.56 103 ARG A C 1
ATOM 786 O O . ARG A 1 103 ? -17.257 -6.582 7.784 1.00 93.56 103 ARG A O 1
ATOM 793 N N . ALA A 1 104 ? -18.153 -4.655 8.529 1.00 92.88 104 ALA A N 1
ATOM 794 C CA . ALA A 1 104 ? -18.550 -4.166 7.214 1.00 92.88 104 ALA A CA 1
ATOM 795 C C . ALA A 1 104 ? -17.324 -3.914 6.322 1.00 92.88 104 ALA A C 1
ATOM 797 O O . ALA A 1 104 ? -17.303 -4.392 5.193 1.00 92.88 104 ALA A O 1
ATOM 798 N N . VAL A 1 105 ? -16.279 -3.272 6.854 1.00 90.62 105 VAL A N 1
ATOM 799 C CA . VAL A 1 105 ? -15.023 -3.027 6.121 1.00 90.62 105 VAL A CA 1
ATOM 800 C C . VAL A 1 105 ? -14.344 -4.339 5.714 1.00 90.62 105 VAL A C 1
ATOM 802 O O . VAL A 1 105 ? -13.882 -4.467 4.589 1.00 90.62 105 VAL A O 1
ATOM 805 N N . VAL A 1 106 ? -14.337 -5.359 6.581 1.00 88.69 106 VAL A N 1
ATOM 806 C CA . VAL A 1 106 ? -13.780 -6.681 6.229 1.00 88.69 106 VAL A CA 1
ATOM 807 C C . VAL A 1 106 ? -14.599 -7.390 5.142 1.00 88.69 106 VAL A C 1
ATOM 809 O O . VAL A 1 106 ? -14.032 -8.119 4.333 1.00 88.69 106 VAL A O 1
ATOM 812 N N . ALA A 1 107 ? -15.924 -7.220 5.131 1.00 89.94 107 ALA A N 1
ATOM 813 C CA . ALA A 1 107 ? -16.814 -7.923 4.206 1.00 89.94 107 ALA A CA 1
ATOM 814 C C . ALA A 1 107 ? -16.902 -7.271 2.818 1.00 89.94 107 ALA A C 1
ATOM 816 O O . ALA A 1 107 ? -16.993 -7.984 1.821 1.00 89.94 107 ALA A O 1
ATOM 817 N N . PHE A 1 108 ? -16.911 -5.939 2.756 1.00 85.62 108 PHE A N 1
ATOM 818 C CA . PHE A 1 108 ? -17.087 -5.180 1.513 1.00 85.62 108 PHE A CA 1
ATOM 819 C C . PHE A 1 108 ? -15.782 -4.610 0.953 1.00 85.62 108 PHE A C 1
ATOM 821 O O . PHE A 1 108 ? -15.799 -4.041 -0.135 1.00 85.62 108 PHE A O 1
ATOM 828 N N . ASP A 1 109 ? -14.675 -4.828 1.667 1.00 72.88 109 ASP A N 1
ATOM 829 C CA . ASP A 1 109 ? -13.379 -4.195 1.434 1.00 72.88 109 ASP A CA 1
ATOM 830 C C . ASP A 1 109 ? -13.467 -2.656 1.469 1.00 72.88 109 ASP A C 1
ATOM 832 O O . ASP A 1 109 ? -14.537 -2.055 1.629 1.00 72.88 109 ASP A O 1
ATOM 836 N N . TRP A 1 110 ? -12.317 -1.999 1.395 1.00 64.88 110 TRP A N 1
ATOM 837 C CA . TRP A 1 110 ? -12.262 -0.542 1.302 1.00 64.88 110 TRP A CA 1
ATOM 838 C C . TRP A 1 110 ? -12.777 -0.047 -0.063 1.00 64.88 110 TRP A C 1
ATOM 840 O O . TRP A 1 110 ? -12.351 -0.595 -1.084 1.00 64.88 110 TRP A O 1
ATOM 850 N N . PRO A 1 111 ? -13.651 0.981 -0.118 1.00 51.16 111 PRO A N 1
ATOM 851 C CA . PRO A 1 111 ? -13.937 1.693 -1.364 1.00 51.16 111 PRO A CA 1
ATOM 852 C C . PRO A 1 111 ? -12.732 2.498 -1.875 1.00 51.16 111 PRO A C 1
ATOM 854 O O . PRO A 1 111 ? -11.910 2.958 -1.047 1.00 51.16 111 PRO A O 1
#

Sequence (111 aa):
MVWIYFVVFALVLVGVFLVRPRVSKQYKGDFQGIKVEAILGPIITLTVFLGAIVIAQSTQTFQRANQQSNAEAGAVQQMYKNAAMLPDGRGEAIQAASVCYARAVVAFDWP

Foldseek 3Di:
DVVVVVVVVVVVCCCVPPVVVVVVVVQPDDDVNDRPCVVVVVVVVVVVVVVVVVVVVVVVVVVVVVVVVVVVVVVLVVQLVVLVVDPDCSSVVSNVVSVVVVVVCVVVPDD

Secondary structure (DSSP, 8-state):
-HHHHHHHHHHHHHIIIIIHHHHHHHTT--BTTB-HHHHHHHHHHHHHHHHHHHHHHHHHHHHHHHHHHHHHHHHHHHHHHHHTTSSTTTHHHHHHHHHHHHHHHHHH---

Radius of gyration: 27.0 Å; chains: 1; bounding box: 46×22×79 Å